Protein AF-A0A7I8DMJ0-F1 (afdb_monomer)

Organism: NCBI:txid1727145

InterPro domains:
  IPR012347 Ferritin-like [G3DSA:1.20.1260.10] (1-74)

Solvent-accessible surface area (backbone atoms only — not comparable to full-atom values): 4435 Å² total; per-residue (Å²): 132,84,88,73,62,62,50,74,68,53,50,51,52,49,52,51,53,49,51,53,50,53,53,51,45,50,51,49,64,69,44,48,78,75,49,81,52,68,66,60,40,50,54,49,51,53,48,49,55,53,48,54,51,50,51,54,52,54,47,52,56,50,56,53,47,72,68,85,73,86,76,79,85,122

Mean predicted aligned error: 7.92 Å

Structure (mmCIF, N/CA/C/O backbone):
data_AF-A0A7I8DMJ0-F1
#
_entry.id   AF-A0A7I8DMJ0-F1
#
loop_
_atom_site.group_PDB
_atom_site.id
_atom_site.type_symbol
_atom_site.label_atom_id
_atom_site.label_alt_id
_atom_site.label_comp_id
_atom_site.label_asym_id
_atom_site.label_entity_id
_atom_site.label_seq_id
_atom_site.pdbx_PDB_ins_code
_atom_site.Cartn_x
_atom_site.Cartn_y
_atom_site.Cartn_z
_atom_site.occupancy
_atom_site.B_iso_or_equiv
_atom_site.auth_seq_id
_atom_site.auth_comp_id
_atom_site.auth_asym_id
_atom_site.auth_atom_id
_atom_site.pdbx_PDB_model_num
ATOM 1 N N . MET A 1 1 ? -0.264 -0.105 -32.557 1.00 34.66 1 MET A N 1
ATOM 2 C CA . MET A 1 1 ? 0.342 0.751 -31.514 1.00 34.66 1 MET A CA 1
ATOM 3 C C . MET A 1 1 ? 1.433 -0.071 -30.862 1.00 34.66 1 MET A C 1
ATOM 5 O O . MET A 1 1 ? 1.130 -1.175 -30.443 1.00 34.66 1 MET A O 1
ATOM 9 N N . GLN A 1 2 ? 2.688 0.377 -30.901 1.00 39.09 2 GLN A N 1
ATOM 10 C CA . GLN A 1 2 ? 3.801 -0.349 -30.279 1.00 39.09 2 GLN A CA 1
ATOM 11 C C . GLN A 1 2 ? 3.614 -0.318 -28.755 1.00 39.09 2 GLN A C 1
ATOM 13 O O . GLN A 1 2 ? 3.540 0.773 -28.192 1.00 39.09 2 GLN A O 1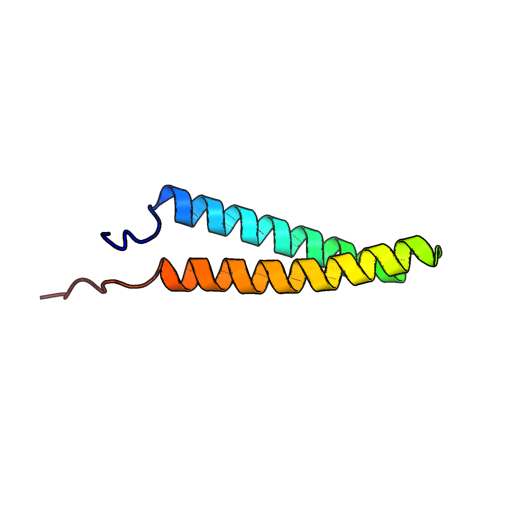
ATOM 18 N N . GLU A 1 3 ? 3.516 -1.483 -28.110 1.00 51.97 3 GLU A N 1
ATOM 19 C CA . GLU A 1 3 ? 3.629 -1.608 -26.652 1.00 51.97 3 GLU A CA 1
ATOM 20 C C . GLU A 1 3 ? 5.069 -1.275 -26.259 1.00 51.97 3 GLU A C 1
ATOM 22 O O . GLU A 1 3 ? 5.955 -2.126 -26.239 1.00 51.97 3 GLU A O 1
ATOM 27 N N . LYS A 1 4 ? 5.336 0.013 -26.039 1.00 60.69 4 LYS A N 1
ATOM 28 C CA . LYS A 1 4 ? 6.574 0.455 -25.411 1.00 60.69 4 LYS A CA 1
ATOM 29 C C . LYS A 1 4 ? 6.401 0.258 -23.912 1.00 60.69 4 LYS A C 1
ATOM 31 O O . LYS A 1 4 ? 5.565 0.926 -23.310 1.00 60.69 4 LYS A O 1
ATOM 36 N N . GLY A 1 5 ? 7.172 -0.665 -23.342 1.00 70.31 5 GLY A N 1
ATOM 37 C CA . GLY A 1 5 ? 7.341 -0.758 -21.895 1.00 70.31 5 GLY A CA 1
ATOM 38 C C . GLY A 1 5 ? 7.803 0.579 -21.301 1.00 70.31 5 GLY A C 1
ATOM 39 O O . GLY A 1 5 ? 8.256 1.469 -22.027 1.00 70.31 5 GLY A O 1
ATOM 40 N N . LEU A 1 6 ? 7.667 0.714 -19.982 1.00 78.50 6 LEU A N 1
ATOM 41 C CA . LEU A 1 6 ? 8.060 1.919 -19.249 1.00 78.50 6 LEU A CA 1
ATOM 42 C C . LEU A 1 6 ? 9.532 2.263 -19.515 1.00 78.50 6 LEU A C 1
ATOM 44 O O . LEU A 1 6 ? 10.419 1.410 -19.424 1.00 78.50 6 LEU A O 1
ATOM 48 N N . ALA A 1 7 ? 9.796 3.5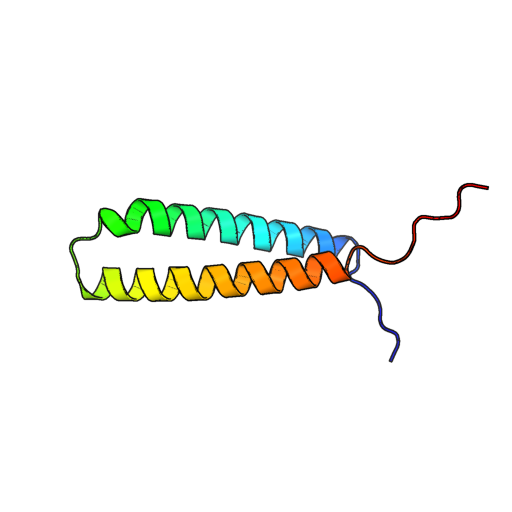24 -19.846 1.00 85.50 7 ALA A N 1
ATOM 49 C CA . ALA A 1 7 ? 11.153 4.025 -19.979 1.00 85.50 7 ALA A CA 1
ATOM 50 C C . ALA A 1 7 ? 11.869 4.002 -18.611 1.00 85.50 7 ALA A C 1
ATOM 52 O O . ALA A 1 7 ? 11.217 4.078 -17.567 1.00 85.50 7 ALA A O 1
ATOM 53 N N . PRO A 1 8 ? 13.215 3.946 -18.567 1.00 85.31 8 PRO A N 1
ATOM 54 C CA . PRO A 1 8 ? 13.951 3.820 -17.306 1.00 85.31 8 PRO A CA 1
ATOM 55 C C . PRO A 1 8 ? 13.608 4.894 -16.260 1.00 85.31 8 PRO A C 1
ATOM 57 O O . PRO A 1 8 ? 13.512 4.602 -15.071 1.00 85.31 8 PRO A O 1
ATOM 60 N N . ASN A 1 9 ? 13.384 6.135 -16.698 1.00 88.19 9 ASN A N 1
ATOM 61 C CA . ASN A 1 9 ? 12.950 7.235 -15.837 1.00 88.19 9 ASN A CA 1
ATOM 62 C C . ASN A 1 9 ? 11.529 7.028 -15.290 1.00 88.19 9 ASN A C 1
ATOM 64 O O . ASN A 1 9 ? 11.284 7.336 -14.127 1.00 88.19 9 ASN A O 1
ATOM 68 N N . GLU A 1 10 ? 10.611 6.490 -16.091 1.00 88.31 10 GLU A N 1
ATOM 69 C CA . GLU A 1 10 ? 9.238 6.190 -15.680 1.00 88.31 10 GLU A CA 1
ATOM 70 C C . GLU A 1 10 ? 9.207 5.038 -14.670 1.00 88.31 10 GLU A C 1
ATOM 72 O O . GLU A 1 10 ? 8.506 5.128 -13.666 1.00 88.31 10 GLU A O 1
ATOM 77 N N . THR A 1 11 ? 10.028 4.001 -14.861 1.00 89.12 11 THR A N 1
ATOM 78 C CA . THR A 1 11 ? 10.188 2.910 -13.885 1.00 89.12 11 THR A CA 1
ATOM 79 C C . THR A 1 11 ? 10.731 3.422 -12.548 1.00 89.12 11 THR A C 1
ATOM 81 O O . THR A 1 11 ? 10.228 3.038 -11.490 1.00 89.12 11 THR A O 1
ATOM 84 N N . ILE A 1 12 ? 11.717 4.328 -12.565 1.00 90.94 12 ILE A N 1
ATOM 85 C CA . ILE A 1 12 ? 12.242 4.960 -11.341 1.00 90.94 12 ILE A CA 1
ATOM 86 C C . ILE A 1 12 ? 11.154 5.790 -10.649 1.00 90.94 12 ILE A C 1
ATOM 88 O O . ILE A 1 12 ? 10.905 5.597 -9.460 1.00 90.94 12 ILE A O 1
ATOM 92 N N . GLN A 1 13 ? 10.455 6.655 -11.389 1.00 93.06 13 GLN A N 1
ATOM 93 C CA . GLN A 1 13 ? 9.350 7.456 -10.850 1.00 93.06 13 GLN A CA 1
ATOM 94 C C . GLN A 1 13 ? 8.248 6.570 -10.257 1.00 93.06 13 GLN A C 1
ATOM 96 O O . GLN A 1 13 ? 7.704 6.861 -9.191 1.00 93.06 13 GLN A O 1
ATOM 101 N N . LEU A 1 14 ? 7.941 5.446 -10.904 1.00 92.69 14 LEU A N 1
ATOM 102 C CA . LEU A 1 14 ? 6.960 4.483 -10.421 1.00 92.69 14 LEU A CA 1
ATOM 103 C C . LEU A 1 14 ? 7.399 3.832 -9.097 1.00 92.69 14 LEU A C 1
ATOM 105 O O . LEU A 1 14 ? 6.590 3.713 -8.170 1.00 92.69 14 LEU A O 1
ATOM 109 N N . HIS A 1 15 ? 8.681 3.484 -8.959 1.00 92.75 15 HIS A N 1
ATOM 110 C CA . HIS A 1 15 ? 9.258 3.012 -7.697 1.00 92.75 15 HIS A CA 1
ATOM 111 C C . HIS A 1 15 ? 9.202 4.067 -6.582 1.00 92.75 15 HIS A C 1
ATOM 113 O O . HIS A 1 15 ? 8.889 3.731 -5.432 1.00 92.75 15 HIS A O 1
ATOM 119 N N . GLU A 1 16 ? 9.464 5.336 -6.895 1.00 95.44 16 GLU A N 1
ATOM 120 C CA . GLU A 1 16 ? 9.359 6.446 -5.941 1.00 95.44 16 GLU A CA 1
ATOM 121 C C . GLU A 1 16 ? 7.916 6.623 -5.453 1.00 95.44 16 GLU A C 1
ATOM 123 O O . GLU A 1 16 ? 7.664 6.658 -4.244 1.00 95.44 16 GLU A O 1
ATOM 128 N N . ILE A 1 17 ? 6.948 6.643 -6.376 1.00 95.38 17 ILE A N 1
ATOM 129 C CA . ILE A 1 17 ? 5.516 6.737 -6.055 1.00 95.38 17 ILE A CA 1
ATOM 130 C C . ILE A 1 17 ? 5.090 5.565 -5.164 1.00 95.38 17 ILE A C 1
ATOM 132 O O . ILE A 1 17 ? 4.425 5.775 -4.144 1.00 95.38 17 ILE A O 1
ATOM 136 N N . MET A 1 18 ? 5.495 4.337 -5.498 1.00 94.38 18 MET A N 1
ATOM 137 C CA . MET A 1 18 ? 5.187 3.153 -4.694 1.00 94.38 18 MET A CA 1
ATOM 138 C C . MET A 1 18 ? 5.779 3.256 -3.281 1.00 94.38 18 MET A C 1
ATOM 140 O O . MET A 1 18 ? 5.098 2.959 -2.296 1.00 94.38 18 MET A O 1
ATOM 144 N N . THR A 1 19 ? 7.022 3.725 -3.161 1.00 95.25 19 THR A N 1
ATOM 145 C CA . THR A 1 19 ? 7.696 3.929 -1.869 1.00 95.25 19 THR A CA 1
ATOM 146 C C . THR A 1 19 ? 6.947 4.944 -1.011 1.00 95.25 19 THR A C 1
ATOM 148 O O . THR A 1 19 ? 6.645 4.674 0.155 1.00 95.25 19 THR A O 1
ATOM 151 N N . ILE A 1 20 ? 6.566 6.083 -1.596 1.00 96.69 20 ILE A N 1
ATOM 152 C CA . ILE A 1 20 ? 5.782 7.122 -0.916 1.00 96.69 20 ILE A CA 1
ATOM 153 C C . ILE A 1 20 ? 4.438 6.558 -0.445 1.00 96.69 20 ILE A C 1
ATOM 155 O O . ILE A 1 20 ? 4.031 6.822 0.689 1.00 96.69 20 ILE A O 1
ATOM 159 N N . ARG A 1 21 ? 3.755 5.756 -1.271 1.00 95.12 21 ARG A N 1
ATOM 160 C CA . ARG A 1 21 ? 2.459 5.157 -0.911 1.00 95.12 21 ARG A CA 1
ATOM 161 C C . ARG A 1 21 ? 2.562 4.154 0.228 1.00 95.12 21 ARG A C 1
ATOM 163 O O . ARG A 1 21 ? 1.744 4.213 1.147 1.00 95.12 21 ARG A O 1
ATOM 170 N N . ASN A 1 22 ? 3.584 3.304 0.231 1.00 95.69 22 ASN A N 1
ATOM 171 C CA . ASN A 1 22 ? 3.849 2.388 1.342 1.00 95.69 22 ASN A CA 1
ATOM 172 C C . ASN A 1 22 ? 4.155 3.142 2.643 1.00 95.69 22 ASN A C 1
ATOM 174 O O . ASN A 1 22 ? 3.623 2.798 3.703 1.00 95.69 22 ASN A O 1
ATOM 178 N N . LEU A 1 23 ? 4.954 4.210 2.569 1.00 96.88 23 LEU A N 1
ATOM 179 C CA . LEU A 1 23 ? 5.250 5.061 3.720 1.00 96.88 23 LEU A CA 1
ATOM 180 C C . LEU A 1 23 ? 3.984 5.734 4.268 1.00 96.88 23 LEU A C 1
ATOM 182 O 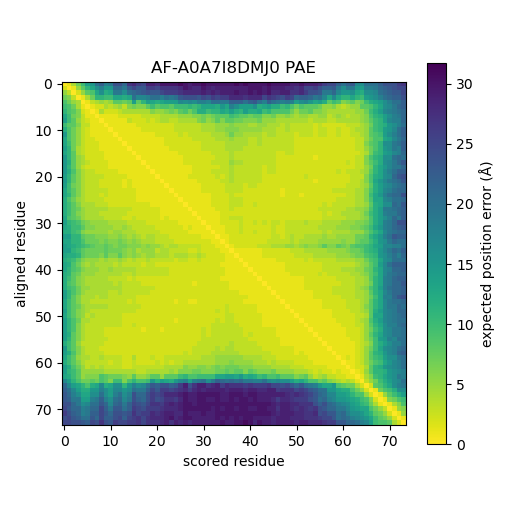O . LEU A 1 23 ? 3.751 5.711 5.479 1.00 96.88 23 LEU A O 1
ATOM 186 N N . SER A 1 24 ? 3.147 6.315 3.402 1.00 94.81 24 SER A N 1
ATOM 187 C CA . SER A 1 24 ? 1.895 6.949 3.831 1.00 94.81 24 SER A CA 1
ATOM 188 C C . SER A 1 24 ? 0.904 5.941 4.406 1.00 94.81 24 SER A C 1
ATOM 190 O O . SER A 1 24 ? 0.300 6.213 5.440 1.00 94.81 24 SER A O 1
ATOM 192 N N . LEU A 1 25 ? 0.777 4.762 3.791 1.00 97.06 25 LEU A N 1
ATOM 193 C CA . LEU A 1 25 ? -0.095 3.700 4.287 1.00 97.06 25 LEU A CA 1
ATOM 194 C C . LEU A 1 25 ? 0.344 3.240 5.678 1.00 97.06 25 LEU A C 1
ATOM 196 O O . LEU A 1 25 ? -0.482 3.139 6.580 1.00 97.06 25 LEU A O 1
ATOM 200 N N . THR A 1 26 ? 1.647 3.038 5.874 1.00 97.19 26 THR A N 1
ATOM 201 C CA . THR A 1 26 ? 2.210 2.659 7.175 1.00 97.19 26 THR A CA 1
ATOM 202 C C . THR A 1 26 ? 1.874 3.701 8.239 1.00 97.19 26 THR A C 1
ATOM 204 O O . THR A 1 26 ? 1.375 3.338 9.300 1.00 97.19 26 THR A O 1
ATOM 207 N N . LYS A 1 27 ? 2.064 4.996 7.944 1.00 96.38 27 LYS A N 1
ATOM 208 C CA . LYS A 1 27 ? 1.694 6.098 8.853 1.00 96.38 27 LYS A CA 1
ATOM 209 C C . LYS A 1 27 ? 0.211 6.063 9.218 1.00 96.38 27 LYS A C 1
ATOM 211 O O . LYS A 1 27 ? -0.142 6.197 10.382 1.00 96.38 27 LYS A O 1
ATOM 216 N N . ILE A 1 28 ? -0.668 5.867 8.239 1.00 96.38 28 ILE A N 1
ATOM 217 C CA . ILE A 1 28 ? -2.112 5.843 8.489 1.00 96.38 28 ILE A CA 1
ATOM 218 C C . ILE A 1 28 ? -2.503 4.618 9.316 1.00 96.38 28 ILE A C 1
ATOM 220 O O . ILE A 1 28 ? -3.283 4.754 10.255 1.00 96.38 28 ILE A O 1
ATOM 224 N N . ILE A 1 29 ? -1.945 3.442 9.024 1.00 96.38 29 ILE A N 1
ATOM 225 C CA . ILE A 1 29 ? -2.209 2.216 9.789 1.00 96.38 29 ILE A CA 1
ATOM 226 C C . ILE A 1 29 ? -1.741 2.366 11.238 1.00 96.38 29 ILE A C 1
ATOM 228 O O . ILE A 1 29 ? -2.476 1.987 12.146 1.00 96.38 29 ILE A O 1
ATOM 232 N N . THR A 1 30 ? -0.559 2.937 11.479 1.00 96.31 30 THR A N 1
ATOM 233 C CA . THR A 1 30 ? -0.038 3.115 12.843 1.00 96.31 30 THR A CA 1
ATOM 234 C C . THR A 1 30 ? -0.774 4.208 13.618 1.00 96.31 30 THR A C 1
ATOM 236 O O . THR A 1 30 ? -0.937 4.083 14.829 1.00 96.31 30 THR A O 1
ATOM 239 N N . MET A 1 31 ? -1.266 5.254 12.944 1.00 93.94 31 MET A N 1
ATOM 240 C CA . MET A 1 31 ? -1.990 6.362 13.581 1.00 93.94 31 MET A CA 1
ATOM 241 C C . MET A 1 31 ? -3.495 6.107 13.739 1.00 93.94 31 MET A C 1
ATOM 243 O O . MET A 1 31 ? -4.100 6.639 14.666 1.00 93.94 31 MET A O 1
ATOM 247 N N . SER A 1 32 ? -4.120 5.293 12.881 1.00 93.94 32 SER A N 1
ATOM 248 C CA . SER A 1 32 ? -5.570 5.029 12.907 1.00 93.94 32 SER A CA 1
ATOM 249 C C . SER A 1 32 ? -6.096 4.537 14.271 1.00 93.94 32 SER A C 1
ATOM 251 O O . SER A 1 32 ? -7.165 4.998 14.689 1.00 93.94 32 SER A O 1
ATOM 253 N N . PRO A 1 33 ? -5.376 3.682 15.029 1.00 93.56 33 PRO A N 1
ATOM 254 C CA . PRO A 1 33 ? -5.777 3.292 16.380 1.00 93.56 33 PRO A CA 1
ATOM 255 C C . PRO A 1 33 ? -5.842 4.462 17.369 1.00 93.56 33 PRO A C 1
ATOM 257 O O . PRO A 1 33 ? -6.699 4.448 18.249 1.00 93.56 33 PRO A O 1
ATOM 260 N N . LEU A 1 34 ? -4.989 5.478 17.194 1.00 95.94 34 LEU A N 1
ATOM 261 C CA . LEU A 1 34 ? -4.875 6.644 18.079 1.00 95.94 34 LEU A CA 1
ATOM 262 C C . LEU A 1 34 ? -5.983 7.682 17.847 1.00 95.94 34 LEU A C 1
ATOM 264 O O . LEU A 1 34 ? -6.163 8.589 18.655 1.00 95.94 34 LEU A O 1
ATOM 268 N N . VAL A 1 35 ? -6.730 7.568 16.746 1.00 95.12 35 VAL A N 1
ATOM 269 C CA . VAL A 1 35 ? -7.815 8.493 16.415 1.00 95.12 35 VAL A CA 1
ATOM 270 C C . VAL A 1 35 ? -9.075 8.154 17.214 1.00 95.12 35 VAL A C 1
ATOM 272 O O . VAL A 1 35 ? -9.665 7.079 17.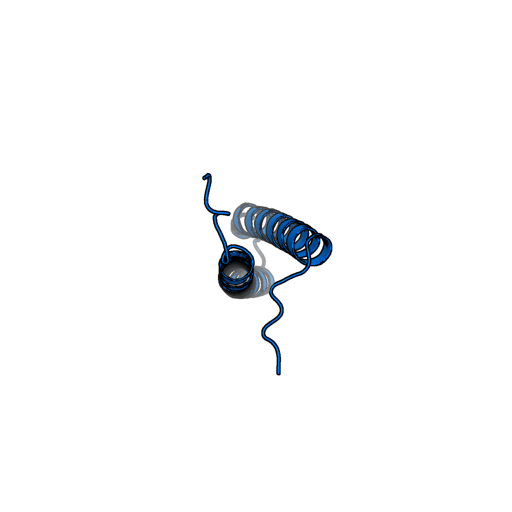051 1.00 95.12 35 VAL A O 1
ATOM 275 N N . SER A 1 36 ? -9.511 9.103 18.044 1.00 95.56 36 SER A N 1
ATOM 276 C CA . SER A 1 36 ? -10.757 9.021 18.820 1.00 95.56 36 SER A CA 1
ATOM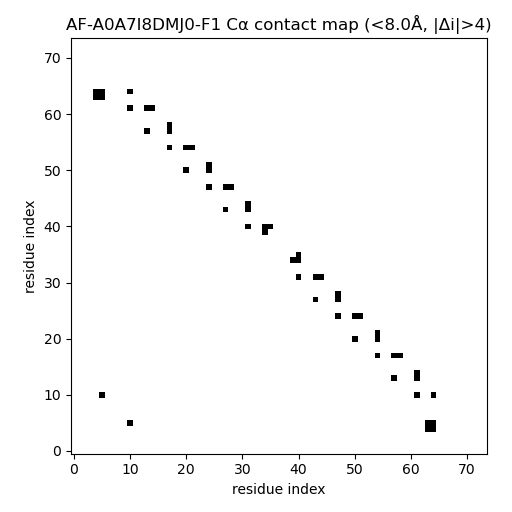 277 C C . SER A 1 36 ? -11.994 9.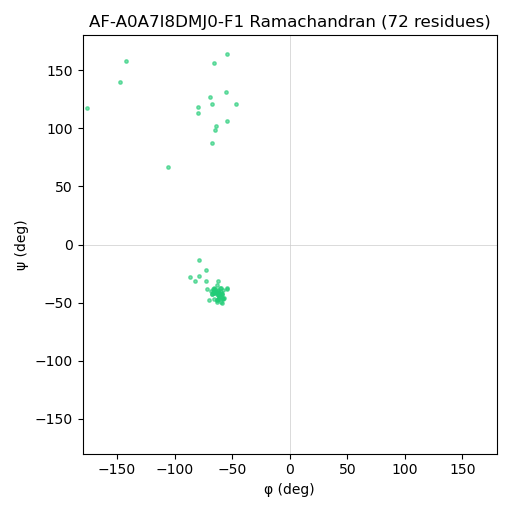419 18.014 1.00 95.56 36 SER A C 1
ATOM 279 O O . SER A 1 36 ? -13.078 8.885 18.249 1.00 95.56 36 SER A O 1
ATOM 281 N N . ASP A 1 37 ? -11.838 10.339 17.061 1.00 97.50 37 ASP A N 1
ATOM 282 C CA . ASP A 1 37 ? -12.944 10.818 16.239 1.00 97.50 37 ASP A CA 1
ATOM 283 C C . ASP A 1 37 ? -13.441 9.732 15.266 1.00 97.50 37 ASP A C 1
ATOM 285 O O . ASP A 1 37 ? -12.667 9.108 14.532 1.00 97.50 37 ASP A O 1
ATOM 289 N N . LYS A 1 38 ? -14.751 9.467 15.292 1.00 94.81 38 LYS A N 1
ATOM 290 C CA . LYS A 1 38 ? -15.358 8.353 14.546 1.00 94.81 38 LYS A CA 1
ATOM 291 C C . LYS A 1 38 ? -15.377 8.611 13.044 1.00 94.81 38 LYS A C 1
ATOM 293 O O . LYS A 1 38 ? -15.163 7.675 12.272 1.00 94.81 38 LYS A O 1
ATOM 298 N N . GLU A 1 39 ? -15.629 9.850 12.641 1.00 96.75 39 GLU A N 1
ATOM 299 C CA . GLU A 1 39 ? -15.697 10.235 11.235 1.00 96.75 39 GLU A CA 1
ATOM 300 C C . GLU A 1 39 ? -14.305 10.184 10.606 1.00 96.75 39 GLU A C 1
ATOM 302 O O . GLU A 1 39 ? -14.099 9.501 9.600 1.00 96.75 39 GLU A O 1
ATOM 307 N N . LEU A 1 40 ? -13.312 10.767 11.275 1.00 96.00 40 LEU A N 1
ATOM 308 C CA . LEU A 1 40 ? -11.912 10.706 10.879 1.00 96.00 40 LEU A CA 1
ATOM 309 C C . LEU A 1 40 ? -11.416 9.261 10.811 1.00 96.00 40 LEU A C 1
ATOM 311 O O . LEU A 1 40 ? -10.770 8.881 9.836 1.00 96.00 40 LEU A O 1
ATOM 315 N N . LYS A 1 41 ? -11.762 8.405 11.781 1.00 95.69 41 LYS A N 1
ATOM 316 C CA . LYS A 1 41 ? -11.413 6.976 11.723 1.00 95.69 41 LYS A CA 1
ATOM 317 C C . LYS A 1 41 ? -12.029 6.285 10.502 1.00 95.69 41 LYS A C 1
ATOM 319 O O . LYS A 1 41 ? -11.369 5.437 9.902 1.00 95.69 41 LYS A O 1
ATOM 324 N N . ASN A 1 42 ? -13.251 6.641 10.107 1.00 95.81 42 ASN A N 1
ATOM 325 C CA . ASN A 1 42 ? -13.881 6.104 8.901 1.00 95.81 42 ASN A CA 1
ATOM 326 C C . ASN A 1 42 ? -13.177 6.584 7.620 1.00 95.81 42 ASN A C 1
ATOM 328 O O . ASN A 1 42 ? -12.885 5.777 6.738 1.00 95.81 42 ASN A O 1
ATOM 332 N N . ILE A 1 43 ? -12.813 7.868 7.555 1.00 96.75 43 ILE A N 1
ATOM 333 C CA . ILE A 1 43 ? -12.021 8.439 6.454 1.00 96.75 43 ILE A CA 1
ATOM 334 C C . ILE A 1 43 ? -10.683 7.701 6.320 1.00 96.75 43 ILE A C 1
ATOM 336 O O . ILE A 1 43 ? -10.308 7.296 5.219 1.00 96.75 43 ILE A O 1
ATOM 340 N N . LEU A 1 44 ? -9.986 7.457 7.435 1.00 96.06 44 LEU A N 1
ATOM 341 C CA . LEU A 1 44 ? -8.717 6.726 7.425 1.00 96.06 44 LEU A CA 1
ATOM 342 C C . LEU A 1 44 ? -8.886 5.269 6.979 1.00 96.06 44 LEU A C 1
ATOM 344 O O . LEU A 1 44 ? -8.054 4.780 6.222 1.00 96.06 44 LEU A O 1
ATOM 348 N N . LYS A 1 45 ? -9.962 4.578 7.377 1.00 95.12 45 LYS A N 1
ATOM 349 C CA . LYS A 1 45 ? -10.258 3.216 6.891 1.00 95.12 45 LYS A CA 1
ATOM 350 C C . LYS A 1 45 ? -10.474 3.179 5.379 1.00 95.12 45 LYS A C 1
ATOM 352 O O . LYS A 1 45 ? -9.909 2.319 4.704 1.00 95.12 45 LYS A O 1
ATOM 357 N N . ASN A 1 46 ? -11.234 4.133 4.846 1.00 95.81 46 ASN A N 1
ATOM 358 C CA . ASN A 1 46 ? -11.434 4.261 3.403 1.00 95.81 46 ASN A CA 1
ATOM 359 C C . ASN A 1 46 ? -10.109 4.546 2.688 1.00 95.81 46 ASN A C 1
ATOM 361 O O . ASN A 1 46 ? -9.824 3.951 1.650 1.00 95.81 46 ASN A O 1
ATOM 365 N N . ASN A 1 47 ? -9.261 5.397 3.273 1.00 94.50 47 ASN A N 1
ATOM 366 C CA . ASN A 1 47 ? -7.943 5.697 2.726 1.00 94.50 47 ASN A CA 1
ATOM 367 C C . ASN A 1 47 ? -6.995 4.484 2.747 1.00 94.50 47 ASN A C 1
ATOM 369 O O . ASN A 1 47 ? -6.272 4.279 1.775 1.00 94.50 47 ASN A O 1
ATOM 373 N N . ILE A 1 48 ? -7.026 3.658 3.802 1.00 96.38 48 ILE A N 1
ATOM 374 C CA . ILE A 1 48 ? -6.271 2.394 3.874 1.00 96.38 48 ILE A CA 1
ATOM 375 C C . ILE A 1 48 ? -6.679 1.478 2.718 1.00 96.38 48 ILE A C 1
ATOM 377 O O . ILE A 1 48 ? -5.809 1.015 1.984 1.00 96.38 48 ILE A O 1
ATOM 381 N N . SER A 1 49 ? -7.986 1.273 2.524 1.00 96.19 49 SER A N 1
ATOM 382 C CA . SER A 1 49 ? -8.518 0.427 1.448 1.00 96.19 49 SER A CA 1
ATOM 383 C C . SER A 1 49 ? -8.098 0.935 0.06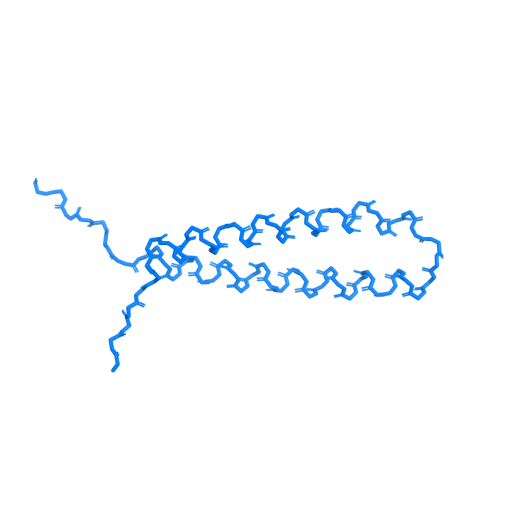3 1.00 96.19 49 SER A C 1
ATOM 385 O O . SER A 1 49 ? -7.512 0.196 -0.728 1.00 96.19 49 SER A O 1
ATOM 387 N N . ALA A 1 50 ? -8.289 2.232 -0.201 1.00 95.62 50 ALA A N 1
ATOM 388 C CA . ALA A 1 50 ? -7.880 2.850 -1.461 1.00 95.62 50 ALA A CA 1
ATOM 389 C C . ALA A 1 50 ? -6.361 2.759 -1.687 1.00 95.62 50 ALA A C 1
ATOM 391 O O . ALA A 1 50 ? -5.907 2.439 -2.781 1.00 95.62 50 ALA A O 1
ATOM 392 N N . SER A 1 51 ? -5.554 2.991 -0.650 1.00 94.31 51 SER A N 1
ATOM 393 C CA . SER A 1 51 ? -4.092 2.916 -0.742 1.00 94.31 51 SER A CA 1
ATOM 394 C C . SER A 1 51 ? -3.597 1.500 -1.034 1.00 94.31 51 SER A C 1
ATOM 396 O O . SER A 1 51 ? -2.681 1.338 -1.837 1.00 94.31 51 SER A O 1
ATOM 398 N N . GLN A 1 52 ? -4.206 0.475 -0.431 1.00 95.69 52 GLN A N 1
ATOM 399 C CA . GLN A 1 52 ? -3.900 -0.929 -0.730 1.00 95.69 52 GLN A CA 1
ATOM 400 C C . GLN A 1 52 ? -4.205 -1.273 -2.191 1.00 95.69 52 GLN A C 1
ATOM 402 O O . GLN A 1 52 ? -3.391 -1.925 -2.848 1.00 95.69 52 GLN A O 1
ATOM 407 N N . GLN A 1 53 ? -5.335 -0.790 -2.712 1.00 96.31 53 GLN A N 1
ATOM 408 C CA . GLN A 1 53 ? -5.696 -0.965 -4.116 1.00 96.31 53 GLN A CA 1
ATOM 409 C C . GLN A 1 53 ? -4.695 -0.263 -5.047 1.00 96.31 53 GLN A C 1
ATOM 411 O O . GLN A 1 53 ? -4.164 -0.898 -5.956 1.00 96.31 53 GLN A O 1
ATOM 416 N N . HIS A 1 54 ? -4.344 0.997 -4.773 1.00 95.19 54 HIS A N 1
ATOM 417 C CA . HIS A 1 54 ? -3.342 1.720 -5.562 1.00 95.19 54 HIS A CA 1
ATOM 418 C C . HIS A 1 54 ? -1.977 1.018 -5.553 1.00 95.19 54 HIS A C 1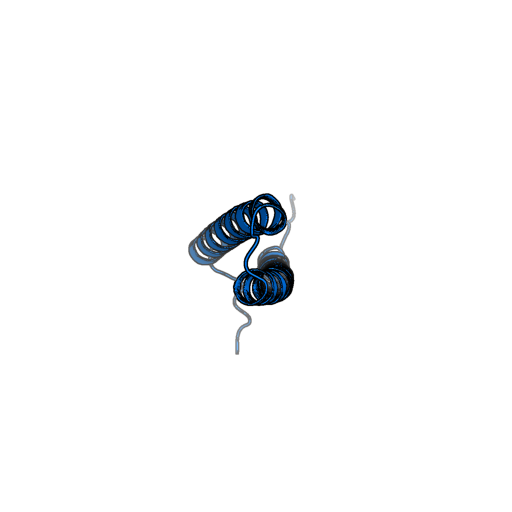
ATOM 420 O O . HIS A 1 54 ? -1.331 0.925 -6.589 1.00 95.19 54 HIS A O 1
ATOM 426 N N . ILE A 1 55 ? -1.522 0.489 -4.412 1.00 95.25 55 ILE A N 1
ATOM 427 C CA . ILE A 1 55 ? -0.253 -0.257 -4.342 1.00 95.25 55 ILE A CA 1
ATOM 428 C C . ILE A 1 55 ? -0.308 -1.516 -5.216 1.00 95.25 55 ILE A C 1
ATOM 430 O O . ILE A 1 55 ? 0.675 -1.839 -5.881 1.00 95.25 55 ILE A O 1
ATOM 434 N N . LYS A 1 56 ? -1.447 -2.217 -5.245 1.00 94.75 56 LYS A N 1
ATOM 435 C CA . LYS A 1 56 ? -1.640 -3.386 -6.111 1.00 94.75 56 LYS A CA 1
ATOM 436 C C . LYS A 1 56 ? -1.549 -3.010 -7.593 1.00 94.75 56 LYS A C 1
ATOM 438 O O . LYS A 1 56 ? -0.894 -3.716 -8.352 1.00 94.75 56 LYS A O 1
ATOM 443 N N . GLU A 1 57 ? -2.156 -1.897 -7.990 1.00 93.69 57 GLU A N 1
ATOM 444 C CA . GLU A 1 57 ? -2.093 -1.386 -9.366 1.00 93.69 57 GLU A CA 1
ATOM 445 C C . GLU A 1 57 ? -0.674 -0.951 -9.751 1.00 93.69 57 GLU A C 1
ATOM 447 O O . GLU A 1 57 ? -0.164 -1.367 -10.788 1.00 93.69 57 GLU A O 1
ATOM 452 N N . LEU A 1 58 ? 0.005 -0.193 -8.882 1.00 92.62 58 LEU A N 1
ATOM 453 C CA . LEU A 1 58 ? 1.390 0.246 -9.093 1.00 92.62 58 LEU A CA 1
ATOM 454 C C . LEU A 1 58 ? 2.354 -0.939 -9.230 1.00 92.62 58 LEU A C 1
ATOM 456 O O . LEU A 1 58 ? 3.264 -0.899 -10.056 1.00 92.62 58 LEU A O 1
ATOM 460 N N . ARG A 1 59 ? 2.135 -2.016 -8.465 1.00 90.88 59 ARG A N 1
ATOM 461 C CA . ARG A 1 59 ? 2.880 -3.270 -8.634 1.00 90.88 59 ARG A CA 1
ATOM 462 C C . ARG A 1 59 ? 2.618 -3.924 -9.985 1.00 90.88 59 ARG A C 1
ATOM 464 O O . ARG A 1 59 ? 3.570 -4.376 -10.605 1.00 90.88 59 ARG A O 1
ATOM 471 N N . GLY A 1 60 ? 1.370 -3.929 -10.453 1.00 90.62 60 GLY A N 1
ATOM 472 C CA . GLY A 1 60 ? 1.032 -4.436 -11.783 1.00 90.62 60 GLY A CA 1
ATOM 473 C C . GLY A 1 60 ? 1.771 -3.686 -12.895 1.00 90.62 60 GLY A C 1
ATOM 474 O O . GLY A 1 60 ? 2.328 -4.315 -13.789 1.00 90.62 60 GLY A O 1
ATOM 475 N N . TYR A 1 61 ? 1.863 -2.356 -12.802 1.00 87.31 61 TYR A N 1
ATOM 476 C CA . TYR A 1 61 ? 2.645 -1.557 -13.753 1.00 87.31 61 TYR A CA 1
ATOM 477 C C . TYR A 1 61 ? 4.154 -1.845 -13.676 1.00 87.31 61 TYR A C 1
ATOM 479 O O . TYR A 1 61 ? 4.817 -1.900 -14.708 1.00 87.31 61 TYR A O 1
ATOM 487 N N . LEU A 1 62 ? 4.708 -2.085 -12.480 1.00 84.38 62 LEU A N 1
ATOM 488 C CA . LEU A 1 62 ? 6.117 -2.479 -12.332 1.00 84.38 62 LEU A CA 1
ATOM 489 C C . LEU A 1 62 ? 6.400 -3.864 -12.923 1.00 84.38 62 LEU A C 1
ATOM 491 O O . LEU A 1 62 ? 7.415 -4.042 -13.591 1.00 84.38 62 LEU A O 1
ATOM 495 N N . GLU A 1 63 ? 5.506 -4.829 -12.725 1.00 83.56 63 GLU A N 1
ATOM 496 C CA . GLU A 1 63 ? 5.623 -6.171 -13.311 1.00 83.56 63 GLU A CA 1
ATOM 497 C C . GLU A 1 63 ? 5.573 -6.113 -14.849 1.00 83.56 63 GLU A C 1
ATOM 499 O O . GLU A 1 63 ? 6.314 -6.828 -15.514 1.00 83.56 63 GLU A O 1
ATOM 504 N N . GLN A 1 64 ? 4.790 -5.190 -15.418 1.00 78.62 64 GLN A N 1
ATOM 505 C CA . GLN A 1 64 ? 4.769 -4.909 -16.861 1.00 78.62 64 GLN A CA 1
ATOM 506 C C . GLN A 1 64 ? 6.023 -4.169 -17.360 1.00 78.62 64 GLN A C 1
ATOM 508 O O . GLN A 1 64 ? 6.336 -4.231 -18.545 1.00 78.62 64 GLN A O 1
ATOM 513 N N . SER A 1 65 ? 6.752 -3.475 -16.479 1.00 68.62 65 SER A N 1
ATOM 514 C CA . SER A 1 65 ? 8.026 -2.821 -16.816 1.00 68.62 65 SER A CA 1
ATOM 515 C C . SER A 1 65 ? 9.207 -3.795 -16.878 1.00 68.62 65 SER A C 1
ATOM 517 O O . SER A 1 65 ? 10.168 -3.553 -17.604 1.00 68.62 65 SER A O 1
ATOM 519 N N . MET A 1 66 ? 9.138 -4.904 -16.131 1.00 58.91 66 MET A N 1
ATOM 520 C CA . MET A 1 66 ? 10.175 -5.937 -16.060 1.00 58.91 66 MET A CA 1
ATOM 521 C C . MET A 1 66 ? 9.757 -7.202 -16.826 1.00 58.91 66 MET A C 1
ATOM 523 O O . MET A 1 66 ? 9.546 -8.232 -16.204 1.00 58.91 66 MET A O 1
ATOM 527 N N . ILE A 1 67 ? 9.636 -7.105 -18.157 1.00 50.47 67 ILE A N 1
ATOM 528 C CA . ILE A 1 67 ? 9.728 -8.144 -19.221 1.00 50.47 67 ILE A CA 1
ATOM 529 C C . ILE A 1 67 ? 9.598 -7.329 -20.533 1.00 50.47 67 ILE A C 1
ATOM 531 O O . ILE A 1 67 ? 8.605 -6.635 -20.702 1.00 50.47 67 ILE A O 1
ATOM 535 N N . ALA A 1 68 ? 10.550 -7.240 -21.466 1.00 37.28 68 ALA A N 1
ATOM 536 C CA . ALA A 1 68 ? 11.411 -8.243 -22.099 1.00 37.28 68 ALA A CA 1
ATOM 537 C C . ALA A 1 68 ? 12.783 -7.603 -22.447 1.00 37.28 68 ALA A C 1
ATOM 539 O O . ALA A 1 68 ? 12.812 -6.452 -22.866 1.00 37.28 68 ALA A O 1
ATOM 540 N N . GLU A 1 69 ? 13.963 -8.204 -22.295 1.00 36.44 69 GLU A N 1
ATOM 541 C CA . GLU A 1 69 ? 14.384 -9.605 -22.226 1.00 36.44 69 GLU A CA 1
ATOM 542 C C . GLU A 1 69 ? 15.520 -9.794 -21.196 1.00 36.44 69 GLU A C 1
ATOM 544 O O . GLU A 1 69 ? 16.284 -8.858 -20.948 1.00 36.44 69 GLU A O 1
ATOM 549 N N . PRO A 1 70 ? 15.734 -11.014 -20.665 1.00 41.94 70 PRO A N 1
ATOM 550 C CA . PRO A 1 70 ? 17.090 -11.464 -20.392 1.00 41.94 70 PRO A CA 1
ATOM 551 C C . PRO A 1 70 ? 17.814 -11.572 -21.739 1.00 41.94 70 PRO A C 1
ATOM 553 O O . PRO A 1 70 ? 17.582 -12.508 -22.504 1.00 41.94 70 PRO A O 1
ATOM 556 N N . GLU A 1 71 ? 18.654 -10.583 -22.041 1.00 40.62 71 GLU A N 1
ATOM 557 C CA . GLU A 1 71 ? 19.601 -10.638 -23.149 1.00 40.62 71 GLU A CA 1
ATOM 558 C C . GLU A 1 71 ? 20.325 -11.991 -23.098 1.00 40.62 71 GLU A C 1
ATOM 560 O O . GLU A 1 71 ? 20.906 -12.378 -22.079 1.00 40.62 71 GLU A O 1
ATOM 565 N N . GLN A 1 72 ? 20.192 -12.752 -24.183 1.00 37.97 72 GLN A N 1
ATOM 566 C CA . GLN A 1 72 ? 20.857 -14.029 -24.372 1.00 37.97 72 GLN A CA 1
ATOM 567 C C . GLN A 1 72 ? 22.362 -13.825 -24.188 1.00 37.97 72 GLN A C 1
ATOM 569 O O . GLN A 1 72 ? 23.031 -13.282 -25.066 1.00 37.97 72 GLN A O 1
ATOM 574 N N . ILE A 1 73 ? 22.899 -14.293 -23.062 1.00 41.56 73 ILE A N 1
ATOM 575 C CA . ILE A 1 73 ? 24.334 -14.514 -22.915 1.00 41.56 73 ILE A CA 1
ATOM 576 C C . ILE A 1 73 ? 24.686 -15.634 -23.902 1.00 41.56 73 ILE A C 1
ATOM 578 O O . ILE 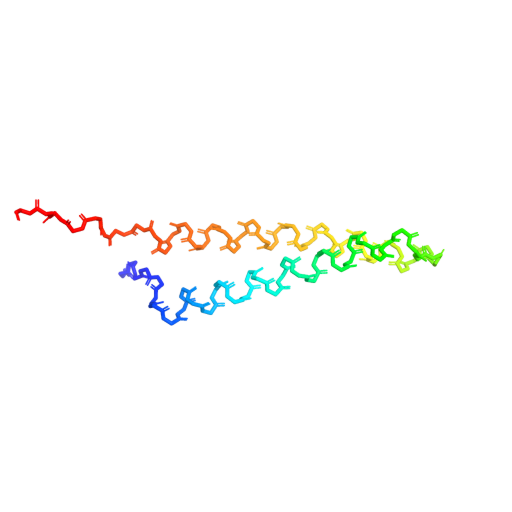A 1 73 ? 24.418 -16.809 -23.642 1.00 41.56 73 ILE A O 1
ATOM 582 N N . LYS A 1 74 ? 25.201 -15.245 -25.070 1.00 35.53 74 LYS A N 1
ATOM 583 C CA . LYS A 1 74 ? 26.018 -16.103 -25.929 1.00 35.53 74 LYS A CA 1
ATOM 584 C C . LYS A 1 74 ? 27.457 -16.090 -25.442 1.00 35.53 74 LYS A C 1
ATOM 586 O O . LYS A 1 74 ? 27.924 -15.002 -25.041 1.00 35.53 74 LYS A O 1
#

Secondary structure (DSSP, 8-state):
----PPPHHHHHHHHHHHHHHHHHHHHHHHHGGG---HHHHHHHHHHHHHHHHHHHHHHHHHHHHS-S------

pLDDT: mean 83.97, std 19.74, range [34.66, 97.5]

Nearest PDB structures (foldseek):
  6sv1-assembly1_G  TM=7.597E-01  e=3.892E-01  Rhodospirillum rubrum
  7f6j-assembly1_C  TM=7.199E-01  e=3.445E-01  Homo sapiens
  2n9d-assembly1_A  TM=6.529E-01  e=4.397E-01  Homo sapiens
  4l0r-assembly1_A  TM=6.179E-01  e=2.024E+00  Homo sapiens
  4l0r-assembly1_B  TM=6.005E-01  e=2.024E+00  Homo sapiens

Sequence (74 aa):
MQEKGLAPNETIQLHEIMTIRNLSLTKIITMSPLVSDKELKNILKNNISASQQHIKELRGYLEQSMIAEPEQIK

Radius of gyration: 17.45 Å; Cα contacts (8 Å, |Δi|>4): 28; chains: 1; bounding box: 42×27×50 Å

Foldseek 3Di:
DDPDQDDPVRLVVLVVVLVVLVVVLVVLVVCLVVDPDPVVNVVSVVVNVVSVVVNVVSVVSNVSNPDDDPPDPD